Protein AF-A0A2X2TC17-F1 (afdb_monomer_lite)

Radius of gyration: 21.2 Å; chains: 1; bounding box: 58×33×55 Å

Secondary structure (DSSP, 8-state):
-TTHHHHHHHHHHHHHHTTT-TTS--HHHHHHHHHTT--S-TTS-SS--EEEEEEE-----GGGGGGTTSHHHHS-EEEEEEEEEE--SSTTS-GGGSS--EEEEEEEETTS-EEEEEEESSSS-S-SSHHHHHHHHHHTSPPTTT---S-TT-TT--

Sequence (158 aa):
MIVAIPLALCLLFAWAWGALTPGRLSPDKLVNALEKREESTPAIVAIMPKASAWWGILTPTAAAAPCQKQRCFCLAIRQLLGVWRLPAVTPTRPDGAVPVRSMALQFITRDGQEWRTGMNALPFFSVATPQGFYDQQMAGIPDPKTGKTRSGQNESVY

Organism: NCBI:txid158822

Foldseek 3Di:
DVVVVVVVVVVVVCVVCCVVPPVDDDPVLLLVLLCLLAPDDPPADSFFRAKDKDKDADDDDPVCVVVPVDVLRVFRFPMKMKMKTDRDSDNPDDPPPDPKIKMKIWTAGPVGDIDIDIGIPDPDDPDDDPVVVSVVSQQSRQDPVPRDRVCPPPPPPD

Structure (mmCIF, N/CA/C/O backbone):
data_AF-A0A2X2TC17-F1
#
_entry.id   AF-A0A2X2TC17-F1
#
loop_
_atom_site.group_PDB
_atom_site.id
_atom_site.type_symbol
_atom_site.label_atom_id
_atom_site.label_alt_id
_atom_site.label_comp_id
_atom_site.label_asym_id
_atom_site.label_entity_id
_atom_site.label_seq_id
_atom_site.pdbx_PDB_ins_code
_atom_site.Cartn_x
_atom_site.Cartn_y
_atom_site.Cartn_z
_atom_site.occupancy
_atom_site.B_iso_or_equiv
_atom_site.auth_seq_id
_atom_site.auth_comp_id
_atom_site.auth_asym_id
_atom_site.auth_atom_id
_atom_site.pdbx_PDB_model_num
ATOM 1 N N . MET A 1 1 ? -34.865 -7.280 -28.586 1.00 61.06 1 MET A N 1
ATOM 2 C CA . MET A 1 1 ? -33.452 -7.675 -28.359 1.00 61.06 1 MET A CA 1
ATOM 3 C C . MET A 1 1 ? -32.508 -6.482 -28.188 1.00 61.06 1 MET A C 1
ATOM 5 O O . MET A 1 1 ? -31.671 -6.530 -27.300 1.00 61.06 1 MET A O 1
ATOM 9 N N . ILE A 1 2 ? -32.670 -5.396 -28.958 1.00 76.50 2 ILE A N 1
ATOM 10 C CA . ILE A 1 2 ? -31.750 -4.236 -28.976 1.00 76.50 2 ILE A CA 1
ATOM 11 C C . ILE A 1 2 ? -31.608 -3.525 -27.612 1.00 76.50 2 ILE A C 1
ATOM 13 O O . ILE A 1 2 ? -30.523 -3.063 -27.292 1.00 76.50 2 ILE A O 1
ATOM 17 N N . VAL A 1 3 ? -32.653 -3.491 -26.774 1.00 87.75 3 VAL A N 1
ATOM 18 C CA . VAL A 1 3 ? -32.613 -2.832 -25.445 1.00 87.75 3 VAL A CA 1
ATOM 19 C C . VAL A 1 3 ? -32.062 -3.743 -24.336 1.00 87.75 3 VAL A C 1
ATOM 21 O O . VAL A 1 3 ? -31.551 -3.264 -23.329 1.00 87.75 3 VAL A O 1
ATOM 24 N N . ALA A 1 4 ? -32.107 -5.064 -24.517 1.00 90.38 4 ALA A N 1
ATOM 25 C CA . ALA A 1 4 ? -31.707 -6.007 -23.470 1.00 90.38 4 ALA A CA 1
ATOM 26 C C . ALA A 1 4 ? -30.194 -5.971 -23.199 1.00 90.38 4 ALA A C 1
ATOM 28 O O . ALA A 1 4 ? -29.767 -6.030 -22.051 1.00 90.38 4 ALA A O 1
ATOM 29 N N . ILE A 1 5 ? -29.391 -5.823 -24.255 1.00 92.81 5 ILE A N 1
ATOM 30 C CA . ILE A 1 5 ? -27.928 -5.749 -24.173 1.00 92.81 5 ILE A CA 1
ATOM 31 C C . ILE A 1 5 ? -27.454 -4.494 -23.416 1.00 92.81 5 ILE A C 1
ATOM 33 O O . ILE A 1 5 ? -26.708 -4.654 -22.450 1.00 92.81 5 ILE A O 1
ATOM 37 N N . PRO A 1 6 ? -27.873 -3.259 -23.771 1.00 94.19 6 PRO A N 1
ATOM 38 C CA . PRO A 1 6 ? -27.460 -2.072 -23.027 1.00 94.19 6 PRO A CA 1
ATOM 39 C C . PRO A 1 6 ? -27.951 -2.101 -21.578 1.00 94.19 6 PRO A C 1
ATOM 41 O O . PRO A 1 6 ? -27.199 -1.725 -20.687 1.00 94.19 6 PRO A O 1
ATOM 44 N N . LEU A 1 7 ? -29.153 -2.625 -21.310 1.00 95.38 7 LEU A N 1
ATOM 45 C CA . LEU A 1 7 ? -29.657 -2.744 -19.940 1.00 95.38 7 LEU A CA 1
ATOM 46 C C . LEU A 1 7 ? -28.833 -3.738 -19.103 1.00 95.38 7 LEU A C 1
ATOM 48 O O . LEU A 1 7 ? -28.486 -3.444 -17.960 1.00 95.38 7 LEU A O 1
ATOM 52 N N . ALA A 1 8 ? -28.461 -4.882 -19.683 1.00 95.06 8 ALA A N 1
ATOM 53 C CA . ALA A 1 8 ? -27.576 -5.850 -19.038 1.00 95.06 8 ALA A CA 1
ATOM 54 C C . ALA A 1 8 ? -26.181 -5.261 -18.771 1.00 95.06 8 ALA A C 1
ATOM 56 O O . ALA A 1 8 ? -25.637 -5.452 -17.684 1.00 95.06 8 ALA A O 1
ATOM 57 N N . LEU A 1 9 ? -25.622 -4.494 -19.713 1.00 96.12 9 LEU A N 1
ATOM 58 C CA . LEU A 1 9 ? -24.359 -3.780 -19.507 1.00 96.12 9 LEU A CA 1
ATOM 59 C C . LEU A 1 9 ? -24.474 -2.753 -18.377 1.00 96.12 9 LEU A C 1
ATOM 61 O O . LEU A 1 9 ? -23.618 -2.737 -17.498 1.00 96.12 9 LEU A O 1
ATOM 65 N N . CYS A 1 10 ? -25.539 -1.947 -18.340 1.00 95.56 10 CYS A N 1
ATOM 66 C CA . CYS A 1 10 ? -25.780 -1.001 -17.250 1.00 95.56 10 CYS A CA 1
ATOM 67 C C . CYS A 1 10 ? -25.857 -1.701 -15.887 1.00 95.56 10 CYS A C 1
ATOM 69 O O . CYS A 1 10 ? -25.266 -1.218 -14.924 1.00 95.56 10 CYS A O 1
ATOM 71 N N . LEU A 1 11 ? -26.528 -2.854 -15.805 1.00 94.75 11 LEU A N 1
ATOM 72 C CA . LEU A 1 11 ? -26.587 -3.655 -14.580 1.00 94.75 11 LEU A CA 1
ATOM 73 C C . LEU A 1 11 ? -25.212 -4.206 -14.182 1.00 94.75 11 LEU A C 1
ATOM 75 O O . LEU A 1 11 ? -24.853 -4.140 -13.009 1.00 94.75 11 LEU A O 1
ATOM 79 N N . LEU A 1 12 ? -24.419 -4.695 -15.140 1.00 94.19 12 LEU A N 1
ATOM 80 C CA . LEU A 1 12 ? -23.054 -5.163 -14.882 1.00 94.19 12 LEU A CA 1
ATOM 81 C C . LEU A 1 12 ? -22.140 -4.026 -14.419 1.00 94.19 12 LEU A C 1
ATOM 83 O O . LEU A 1 12 ? -21.374 -4.221 -13.480 1.00 94.19 12 LEU A O 1
ATOM 87 N N . PHE A 1 13 ? -22.247 -2.835 -15.012 1.00 93.38 13 PHE A N 1
ATOM 88 C CA . PHE A 1 13 ? -21.517 -1.654 -14.552 1.00 93.38 13 PHE A CA 1
ATOM 89 C C . PHE A 1 13 ? -21.964 -1.224 -13.153 1.00 93.38 13 PHE A C 1
ATOM 91 O O . PHE A 1 13 ? -21.112 -0.990 -12.302 1.00 93.38 13 PHE A O 1
ATOM 98 N N . ALA A 1 14 ? -23.270 -1.188 -12.873 1.00 89.94 14 ALA A N 1
ATOM 99 C CA . ALA A 1 14 ? -23.792 -0.870 -11.542 1.00 89.94 14 ALA A CA 1
ATOM 100 C C . ALA A 1 14 ? -23.343 -1.895 -10.483 1.00 89.94 14 ALA A C 1
ATOM 102 O O . ALA A 1 14 ? -23.017 -1.528 -9.352 1.00 89.94 14 ALA A O 1
ATOM 103 N N . TRP A 1 15 ? -23.272 -3.176 -10.850 1.00 88.25 15 TRP A N 1
ATOM 104 C CA . TRP A 1 15 ? -22.747 -4.238 -9.997 1.00 88.25 15 TRP A CA 1
ATOM 105 C C . TRP A 1 15 ? -21.229 -4.118 -9.784 1.00 88.25 15 TRP A C 1
ATOM 107 O O . TRP A 1 15 ? -20.769 -4.145 -8.644 1.00 88.25 15 TRP A O 1
ATOM 117 N N . ALA A 1 16 ? -20.450 -3.907 -10.850 1.00 86.50 16 ALA A N 1
ATOM 118 C CA . ALA A 1 16 ? -18.995 -3.751 -10.785 1.00 86.50 16 ALA A CA 1
ATOM 119 C C . ALA A 1 16 ? -18.578 -2.504 -9.986 1.00 86.50 16 ALA A C 1
ATOM 121 O O . ALA A 1 16 ? -17.639 -2.576 -9.186 1.00 86.50 16 ALA A O 1
ATOM 122 N N . TRP A 1 17 ? -19.324 -1.403 -10.145 1.00 84.06 17 TRP A N 1
ATOM 123 C CA . TRP A 1 17 ? -19.219 -0.174 -9.349 1.00 84.06 17 TRP A CA 1
ATOM 124 C C . TRP A 1 17 ? -19.592 -0.390 -7.876 1.00 84.06 17 TRP A C 1
ATOM 126 O O . TRP A 1 17 ? -19.172 0.357 -6.998 1.00 84.06 17 TRP A O 1
ATOM 136 N N . GLY A 1 18 ? -20.365 -1.436 -7.580 1.00 82.81 18 GLY A N 1
ATOM 137 C CA . GLY A 1 18 ? -20.816 -1.765 -6.233 1.00 82.81 18 GLY A CA 1
ATOM 138 C C . GLY A 1 18 ? -22.085 -1.033 -5.793 1.00 82.81 18 GLY A C 1
ATOM 139 O O . GLY A 1 18 ? -22.469 -1.167 -4.633 1.00 82.81 18 GLY A O 1
ATOM 140 N N . ALA A 1 19 ? -22.779 -0.328 -6.699 1.00 84.25 19 ALA A N 1
ATOM 141 C CA . ALA A 1 19 ? -24.063 0.325 -6.415 1.00 84.25 19 ALA A CA 1
ATOM 142 C C . ALA A 1 19 ? -25.135 -0.681 -5.959 1.00 84.25 19 ALA A C 1
ATOM 144 O O . ALA A 1 19 ? -25.983 -0.361 -5.131 1.00 84.25 19 ALA A O 1
ATOM 145 N N . LEU A 1 20 ? -25.058 -1.918 -6.462 1.00 86.44 20 LEU A N 1
ATOM 146 C CA . LEU A 1 20 ? -25.953 -3.020 -6.091 1.00 86.44 20 LEU A CA 1
ATOM 147 C C . LEU A 1 20 ? -25.440 -3.854 -4.900 1.00 86.44 20 LEU A C 1
ATOM 149 O O . LEU A 1 20 ? -26.111 -4.786 -4.469 1.00 86.44 20 LEU A O 1
ATOM 153 N N . THR A 1 21 ? -24.258 -3.544 -4.356 1.00 84.44 21 THR A N 1
ATOM 154 C CA . THR A 1 21 ? -23.638 -4.279 -3.240 1.00 84.44 21 THR A CA 1
ATOM 155 C C . THR A 1 21 ? -23.184 -3.312 -2.142 1.00 84.44 21 THR A C 1
ATOM 157 O O . THR A 1 21 ? -21.979 -3.142 -1.931 1.00 84.44 21 THR A O 1
ATOM 160 N N . PRO A 1 22 ? -24.112 -2.679 -1.401 1.00 78.25 22 PRO A N 1
ATOM 161 C CA . PRO A 1 22 ? -23.777 -1.652 -0.413 1.00 78.25 22 PRO A CA 1
ATOM 162 C C . PRO A 1 22 ? -22.901 -2.170 0.737 1.00 78.25 22 PRO A C 1
ATOM 164 O O . PRO A 1 22 ? -22.213 -1.380 1.375 1.00 78.25 22 PRO A O 1
ATOM 167 N N . GLY A 1 23 ? -22.871 -3.483 0.992 1.00 83.19 23 GLY A N 1
ATOM 168 C CA . GLY A 1 23 ? -21.973 -4.110 1.969 1.00 83.19 23 GLY A CA 1
ATOM 169 C C . GLY A 1 23 ? -20.519 -4.265 1.503 1.00 83.19 23 GLY A C 1
ATOM 170 O O . GLY A 1 23 ? -19.636 -4.431 2.337 1.00 83.19 23 GLY A O 1
ATOM 171 N N . ARG A 1 24 ? -20.235 -4.171 0.197 1.00 86.81 24 ARG A N 1
ATOM 172 C CA . ARG A 1 24 ? -18.880 -4.335 -0.350 1.00 86.81 24 ARG A CA 1
ATOM 173 C C . ARG A 1 24 ? -17.971 -3.196 0.121 1.00 86.81 24 ARG A C 1
ATOM 175 O O . ARG A 1 24 ? -18.399 -2.039 0.196 1.00 86.81 24 ARG A O 1
ATOM 182 N N . LEU A 1 25 ? -16.719 -3.516 0.437 1.00 90.25 25 LEU A N 1
ATOM 183 C CA . LEU A 1 25 ? -15.699 -2.506 0.700 1.00 90.25 25 LEU A CA 1
ATOM 184 C C . LEU A 1 25 ? -15.382 -1.756 -0.599 1.00 90.25 25 LEU A C 1
ATOM 186 O O . LEU A 1 25 ? -15.027 -2.373 -1.604 1.00 90.25 25 LEU A O 1
ATOM 190 N N . SER A 1 26 ? -15.520 -0.433 -0.566 1.00 89.06 26 SER A N 1
ATOM 191 C CA . SER A 1 26 ? -15.158 0.469 -1.660 1.00 89.06 26 SER A CA 1
ATOM 192 C C . SER A 1 26 ? -13.937 1.315 -1.274 1.00 89.06 26 SER A C 1
ATOM 194 O O . SER A 1 26 ? -13.675 1.480 -0.076 1.00 89.06 26 SER A O 1
ATOM 196 N N . PRO A 1 27 ? -13.203 1.876 -2.254 1.00 87.06 27 PRO A N 1
ATOM 197 C CA . PRO A 1 27 ? -12.105 2.805 -1.987 1.00 87.06 27 PRO A CA 1
ATOM 198 C C . PRO A 1 27 ? -12.522 3.956 -1.064 1.00 87.06 27 PRO A C 1
ATOM 200 O O . PRO A 1 27 ? -11.842 4.209 -0.075 1.00 87.06 27 PRO A O 1
ATOM 203 N N . ASP A 1 28 ? -13.691 4.557 -1.306 1.00 86.81 28 ASP A N 1
ATOM 204 C CA . ASP A 1 28 ? -14.199 5.675 -0.501 1.00 86.81 28 ASP A CA 1
ATOM 205 C C . ASP A 1 28 ? -14.397 5.291 0.967 1.00 86.81 28 ASP A C 1
ATOM 207 O O . ASP A 1 28 ? -14.048 6.049 1.865 1.00 86.81 28 ASP A O 1
ATOM 211 N N . LYS A 1 29 ? -14.918 4.087 1.251 1.00 88.62 29 LYS A N 1
ATOM 212 C CA . LYS A 1 29 ? -15.072 3.616 2.637 1.00 88.62 29 LYS A CA 1
ATOM 213 C C . LYS A 1 29 ? -13.728 3.496 3.342 1.00 88.62 29 LYS A C 1
ATOM 215 O O . LYS A 1 29 ? -13.638 3.853 4.515 1.00 88.62 29 LYS A O 1
ATOM 220 N N . LEU A 1 30 ? -12.713 2.984 2.646 1.00 88.75 30 LEU A N 1
ATOM 221 C CA . LEU A 1 30 ? -11.375 2.843 3.205 1.00 88.75 30 LEU A CA 1
ATOM 222 C C . LEU A 1 30 ? -10.734 4.210 3.456 1.00 88.75 30 LEU A C 1
ATOM 224 O O . LEU A 1 30 ? -10.263 4.446 4.562 1.00 88.75 30 LEU A O 1
ATOM 228 N N . VAL A 1 31 ? -10.770 5.116 2.476 1.00 86.00 31 VAL A N 1
ATOM 229 C CA . VAL A 1 31 ? -10.235 6.482 2.614 1.00 86.00 31 VAL A CA 1
ATOM 230 C C . VAL A 1 31 ? -10.924 7.220 3.760 1.00 86.00 31 VAL A C 1
ATOM 232 O O . VAL A 1 31 ? -10.248 7.696 4.666 1.00 86.00 31 VAL A O 1
ATOM 235 N N . ASN A 1 32 ? -12.257 7.185 3.818 1.00 86.56 32 ASN A N 1
ATOM 236 C CA . ASN A 1 32 ? -13.021 7.803 4.902 1.00 86.56 32 ASN A CA 1
ATOM 237 C C . ASN A 1 32 ? -12.666 7.232 6.287 1.00 86.56 32 ASN A C 1
ATOM 239 O O . ASN A 1 32 ? -12.755 7.938 7.289 1.00 86.56 32 ASN A O 1
ATOM 243 N N . ALA A 1 33 ? -12.317 5.944 6.389 1.00 85.50 33 ALA A N 1
ATOM 244 C CA . ALA A 1 33 ? -11.885 5.351 7.656 1.00 85.50 33 ALA A CA 1
ATOM 245 C C . ALA A 1 33 ? -10.492 5.840 8.083 1.00 85.50 33 ALA A C 1
ATOM 247 O O . ALA A 1 33 ? -10.252 6.016 9.275 1.00 85.50 33 ALA A O 1
ATOM 248 N N . LEU A 1 34 ? -9.598 6.078 7.121 1.00 81.81 34 LEU A N 1
ATOM 249 C CA . LEU A 1 34 ? -8.256 6.609 7.361 1.00 81.81 34 LEU A CA 1
ATOM 250 C C . LEU A 1 34 ? -8.306 8.074 7.793 1.00 81.81 34 LEU A C 1
ATOM 252 O O . LEU A 1 34 ? -7.746 8.423 8.829 1.00 81.81 34 LEU A O 1
ATOM 256 N N . GLU A 1 35 ? -9.071 8.892 7.073 1.00 80.69 35 GLU A N 1
ATOM 257 C CA . GLU A 1 35 ? -9.270 10.309 7.393 1.00 80.69 35 GLU A CA 1
ATOM 258 C C . GLU A 1 35 ? -9.879 10.509 8.785 1.00 80.69 35 GLU A C 1
ATOM 260 O O . GLU A 1 35 ? -9.486 11.415 9.509 1.00 80.69 35 GLU A O 1
ATOM 265 N N . LYS A 1 36 ? -10.797 9.630 9.211 1.00 79.44 36 LYS A N 1
ATOM 266 C CA . LYS A 1 36 ? -11.369 9.667 10.570 1.00 79.44 36 LYS A CA 1
ATOM 267 C C . LYS A 1 36 ? -10.358 9.387 11.677 1.00 79.44 36 LYS A C 1
ATOM 269 O O . LYS A 1 36 ? -10.632 9.709 12.832 1.00 79.44 36 LYS A O 1
ATOM 274 N N . ARG A 1 37 ? -9.254 8.709 11.361 1.00 72.06 37 ARG A N 1
ATOM 275 C CA . ARG A 1 37 ? -8.208 8.370 12.327 1.00 72.06 37 ARG A CA 1
ATOM 276 C C . ARG A 1 37 ? -7.178 9.488 12.444 1.00 72.06 37 ARG A C 1
ATOM 278 O O . ARG A 1 37 ? -6.580 9.608 13.507 1.00 72.06 37 ARG A O 1
ATOM 285 N N . GLU A 1 38 ? -6.945 10.246 11.373 1.00 66.81 38 GLU A N 1
ATOM 286 C CA . GLU A 1 38 ? -5.993 11.356 11.358 1.00 66.81 38 GLU A CA 1
ATOM 287 C C . GLU A 1 38 ? -6.526 12.581 12.104 1.00 66.81 38 GLU A C 1
ATOM 289 O O . GLU A 1 38 ? -7.678 12.981 11.965 1.00 66.81 38 GLU A O 1
ATOM 294 N N . GLU A 1 39 ? -5.660 13.190 12.916 1.00 58.59 39 GLU A N 1
ATOM 295 C CA . GLU A 1 39 ? -6.019 14.353 13.730 1.00 58.59 39 GLU A CA 1
ATOM 296 C C . GLU A 1 39 ? -5.966 15.686 12.953 1.00 58.59 39 GLU A C 1
ATOM 298 O O . GLU A 1 39 ? -6.362 16.700 13.526 1.00 58.59 39 GLU A O 1
ATOM 303 N N . SER A 1 40 ? -5.533 15.754 11.676 1.00 52.66 40 SER A N 1
ATOM 304 C CA . SER A 1 40 ? -5.583 17.034 10.934 1.00 52.66 40 SER A CA 1
ATOM 305 C C . SER A 1 40 ? -5.393 17.039 9.398 1.00 52.66 40 SER A C 1
ATOM 307 O O . SER A 1 40 ? -4.453 16.486 8.840 1.00 52.66 40 SER A O 1
ATOM 309 N N . THR A 1 41 ? -6.189 17.934 8.785 1.00 50.50 41 THR A N 1
ATOM 310 C CA . THR A 1 41 ? -6.045 18.727 7.531 1.00 50.50 41 THR A CA 1
ATOM 311 C C . THR A 1 41 ? -6.166 18.066 6.137 1.00 50.50 41 THR A C 1
ATOM 313 O O . THR A 1 41 ? -5.461 17.106 5.854 1.00 50.50 41 THR A O 1
ATOM 316 N N . PRO A 1 42 ? -6.929 18.665 5.181 1.00 52.84 42 PRO A N 1
ATOM 317 C CA . PRO A 1 42 ? -7.253 18.081 3.859 1.00 52.84 42 PRO A CA 1
ATOM 318 C C . PRO A 1 42 ? -6.086 17.861 2.875 1.00 52.84 42 PRO A C 1
ATOM 320 O O . PRO A 1 42 ? -6.318 17.482 1.731 1.00 52.84 42 PRO A O 1
ATOM 323 N N . ALA A 1 43 ? -4.848 18.174 3.260 1.00 51.84 43 ALA A N 1
ATOM 324 C CA . ALA A 1 43 ? -3.702 18.271 2.350 1.00 51.84 43 ALA A CA 1
ATOM 325 C C . ALA A 1 43 ? -2.590 17.245 2.635 1.00 51.84 43 ALA A C 1
ATOM 327 O O . ALA A 1 43 ? -1.538 17.292 1.997 1.00 51.84 43 ALA A O 1
ATOM 328 N N . ILE A 1 44 ? -2.790 16.345 3.600 1.00 54.28 44 ILE A N 1
ATOM 329 C CA . ILE A 1 44 ? -1.789 15.364 4.025 1.00 54.28 44 ILE A CA 1
ATOM 330 C C . ILE A 1 44 ? -2.181 13.967 3.520 1.00 54.28 44 ILE A C 1
ATOM 332 O O . ILE A 1 44 ? -3.347 13.665 3.282 1.00 54.28 44 ILE A O 1
ATOM 336 N N . VAL A 1 45 ? -1.175 13.125 3.269 1.00 60.56 45 VAL A N 1
ATOM 337 C CA . VAL A 1 45 ? -1.368 11.725 2.879 1.00 60.56 45 VAL A CA 1
ATOM 338 C C . VAL A 1 45 ? -2.091 11.000 4.014 1.00 60.56 45 VAL A C 1
ATOM 340 O O . VAL A 1 45 ? -1.509 10.893 5.084 1.00 60.56 45 VAL A O 1
ATOM 343 N N . ALA A 1 46 ? -3.273 10.434 3.739 1.00 62.12 46 ALA A N 1
ATOM 344 C CA . ALA A 1 46 ? -4.158 9.765 4.711 1.00 62.12 46 ALA A CA 1
ATOM 345 C C . ALA A 1 46 ? -3.510 8.643 5.557 1.00 62.12 46 ALA A C 1
ATOM 347 O O . ALA A 1 46 ? -4.117 8.118 6.490 1.00 62.12 46 ALA A O 1
ATOM 348 N N . ILE A 1 47 ? -2.308 8.196 5.173 1.00 68.62 47 ILE A N 1
ATOM 349 C CA . ILE A 1 47 ? -1.464 7.270 5.923 1.00 68.62 47 ILE A CA 1
ATOM 350 C C . ILE A 1 47 ? -0.004 7.696 5.751 1.00 68.62 47 ILE A C 1
ATOM 352 O O . ILE A 1 47 ? 0.454 7.988 4.646 1.00 68.62 47 ILE A O 1
ATOM 356 N N . MET A 1 48 ? 0.762 7.606 6.837 1.00 77.94 48 MET A N 1
ATOM 357 C CA . MET A 1 48 ? 2.198 7.894 6.889 1.00 77.94 48 MET A CA 1
ATOM 358 C C . MET A 1 48 ? 2.583 9.335 6.537 1.00 77.94 48 MET A C 1
ATOM 360 O O . MET A 1 48 ? 3.388 9.573 5.627 1.00 77.94 48 MET A O 1
ATOM 364 N N . PRO A 1 49 ? 2.065 10.306 7.296 1.00 76.44 49 PRO A N 1
ATOM 365 C CA . PRO A 1 49 ? 2.274 11.717 7.023 1.00 76.44 49 PRO A CA 1
ATOM 366 C C . PRO A 1 49 ? 3.706 12.182 7.337 1.00 76.44 49 PRO A C 1
ATOM 368 O O . PRO A 1 49 ? 4.157 13.206 6.828 1.00 76.44 49 PRO A O 1
ATOM 371 N N . LYS A 1 50 ? 4.453 11.431 8.159 1.00 84.75 50 LYS A N 1
ATOM 372 C CA . LYS A 1 50 ? 5.859 11.707 8.477 1.00 84.75 50 LYS A CA 1
ATOM 373 C C . LYS A 1 50 ? 6.777 10.949 7.522 1.00 84.75 50 LYS A C 1
ATOM 375 O O . LYS A 1 50 ? 6.772 9.713 7.500 1.00 84.75 50 LYS A O 1
ATOM 380 N N . ALA A 1 51 ? 7.572 11.694 6.758 1.00 86.62 51 ALA A N 1
ATOM 381 C CA . ALA A 1 51 ? 8.395 11.138 5.696 1.00 86.62 51 ALA A CA 1
ATOM 382 C C . ALA A 1 51 ? 9.736 11.864 5.514 1.00 86.62 51 ALA A C 1
ATOM 384 O O . ALA A 1 51 ? 9.891 13.028 5.882 1.00 86.62 51 ALA A O 1
ATOM 385 N N . SER A 1 52 ? 10.700 11.181 4.899 1.00 90.12 52 SER A N 1
ATOM 386 C CA . SER A 1 52 ? 11.978 11.762 4.474 1.00 90.12 52 SER A CA 1
ATOM 387 C C . SER A 1 52 ? 12.354 11.223 3.101 1.00 90.12 52 SER A C 1
ATOM 389 O O . SER A 1 52 ? 12.388 10.009 2.898 1.00 90.12 52 SER A O 1
ATOM 391 N N . ALA A 1 53 ? 12.600 12.127 2.155 1.00 93.00 53 ALA A N 1
ATOM 392 C CA . ALA A 1 53 ? 12.921 11.784 0.777 1.00 93.00 53 ALA A CA 1
ATOM 393 C C . ALA A 1 53 ? 14.435 11.741 0.544 1.00 93.00 53 ALA A C 1
ATOM 395 O O . ALA A 1 53 ? 15.197 12.488 1.154 1.00 93.00 53 ALA A O 1
ATOM 396 N N . TRP A 1 54 ? 14.853 10.886 -0.378 1.00 93.75 54 TRP A N 1
ATOM 397 C CA . TRP A 1 54 ? 16.224 10.753 -0.846 1.00 93.75 54 TRP A CA 1
ATOM 398 C C . TRP A 1 54 ? 16.224 10.402 -2.333 1.00 93.75 54 TRP A C 1
ATOM 400 O O . TRP A 1 54 ? 15.235 9.903 -2.867 1.00 93.75 54 TRP A O 1
ATOM 410 N N . TRP A 1 55 ? 17.333 10.660 -3.016 1.00 93.94 55 TRP A N 1
ATOM 411 C CA . TRP A 1 55 ? 17.499 10.340 -4.430 1.00 93.94 55 TRP A CA 1
ATOM 412 C C . TRP A 1 55 ? 18.825 9.617 -4.656 1.00 93.94 55 TRP A C 1
ATOM 414 O O . TRP A 1 55 ? 19.757 9.743 -3.863 1.00 93.94 55 TRP A O 1
ATOM 424 N N . GLY A 1 56 ? 18.907 8.846 -5.733 1.00 89.81 56 GLY A N 1
ATOM 425 C CA . GLY A 1 56 ? 20.110 8.111 -6.086 1.00 89.81 56 GLY A CA 1
ATOM 426 C C . GLY A 1 56 ? 20.028 7.454 -7.457 1.00 89.81 56 GLY A C 1
ATOM 427 O O . GLY A 1 56 ? 19.139 7.733 -8.265 1.00 89.81 56 GLY A O 1
ATOM 428 N N . ILE A 1 57 ? 20.982 6.565 -7.712 1.00 85.56 57 ILE A N 1
ATOM 429 C CA . ILE A 1 57 ? 21.088 5.783 -8.945 1.00 85.56 57 ILE A CA 1
ATOM 430 C C . ILE A 1 57 ? 21.133 4.307 -8.550 1.00 85.56 57 ILE A C 1
ATOM 432 O O . ILE A 1 57 ? 21.859 3.937 -7.628 1.00 85.56 57 ILE A O 1
ATOM 436 N N . LEU A 1 58 ? 20.364 3.466 -9.246 1.00 82.75 58 LEU A N 1
ATOM 437 C CA . LEU A 1 58 ? 20.432 2.016 -9.081 1.00 82.75 58 LEU A CA 1
ATOM 438 C C . LEU A 1 58 ? 21.297 1.415 -10.190 1.00 82.75 58 LEU A C 1
ATOM 440 O O . LEU A 1 58 ? 20.928 1.477 -11.363 1.00 82.75 58 LEU A O 1
ATOM 444 N N . THR A 1 59 ? 22.409 0.790 -9.812 1.00 79.75 59 THR A N 1
ATOM 445 C CA . THR A 1 59 ? 23.264 0.046 -10.743 1.00 79.75 59 THR A CA 1
ATOM 446 C C . THR A 1 59 ? 22.936 -1.447 -10.643 1.00 79.75 59 THR A C 1
ATOM 448 O O . THR A 1 59 ? 23.214 -2.050 -9.605 1.00 79.75 59 THR A O 1
ATOM 451 N N . PRO A 1 60 ? 22.329 -2.064 -11.674 1.00 73.19 60 PRO A N 1
ATOM 452 C CA . PRO A 1 60 ? 22.024 -3.491 -11.649 1.00 73.19 60 PRO A CA 1
ATOM 453 C C . PRO A 1 60 ? 23.310 -4.328 -11.707 1.00 73.19 60 PRO A C 1
ATOM 455 O O . PRO A 1 60 ? 24.281 -3.953 -12.364 1.00 73.19 60 PRO A O 1
ATOM 458 N N . THR A 1 61 ? 23.307 -5.486 -11.046 1.00 74.75 61 THR A N 1
ATOM 459 C CA . THR A 1 61 ? 24.407 -6.462 -11.097 1.00 74.75 61 THR A CA 1
ATOM 460 C C . THR A 1 61 ? 24.053 -7.636 -12.013 1.00 74.75 61 THR A C 1
ATOM 462 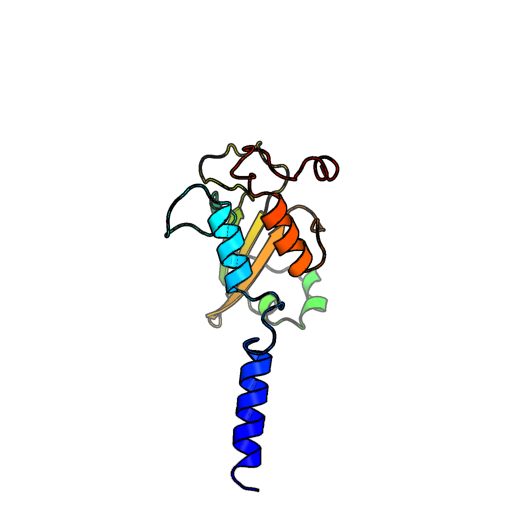O O . THR A 1 61 ? 22.879 -7.916 -12.263 1.00 74.75 61 THR A O 1
ATOM 465 N N . ALA A 1 62 ? 25.064 -8.364 -12.502 1.00 72.06 62 ALA A N 1
ATOM 466 C CA . ALA A 1 62 ? 24.875 -9.505 -13.407 1.00 72.06 62 ALA A CA 1
ATOM 467 C C . ALA A 1 62 ? 23.981 -10.623 -12.822 1.00 72.06 62 ALA A C 1
ATOM 469 O O . ALA A 1 62 ? 23.325 -11.345 -13.569 1.00 72.06 62 ALA A O 1
ATOM 470 N N . ALA A 1 63 ? 23.884 -10.723 -11.491 1.00 71.69 63 ALA A N 1
ATOM 471 C CA . ALA A 1 63 ? 23.016 -11.676 -10.797 1.00 71.69 63 ALA A CA 1
ATOM 472 C C . ALA A 1 63 ? 21.509 -11.410 -10.997 1.00 71.69 63 ALA A C 1
ATOM 474 O O . ALA A 1 63 ? 20.698 -12.300 -10.758 1.00 71.69 63 ALA A O 1
ATOM 475 N N . ALA A 1 64 ? 21.117 -10.221 -11.470 1.00 64.94 64 ALA A N 1
ATOM 476 C CA . ALA A 1 64 ? 19.723 -9.893 -11.779 1.00 64.94 64 ALA A CA 1
ATOM 477 C C . ALA A 1 64 ? 19.251 -10.432 -13.149 1.00 64.94 64 ALA A C 1
ATOM 479 O O . ALA A 1 64 ? 18.075 -10.295 -13.491 1.00 64.94 64 ALA A O 1
ATOM 480 N N . ALA A 1 65 ? 20.138 -11.060 -13.934 1.00 61.78 65 ALA A N 1
ATOM 481 C CA . ALA A 1 65 ? 19.839 -11.574 -15.273 1.00 61.78 65 ALA A CA 1
ATOM 482 C C . ALA A 1 65 ? 18.681 -12.605 -15.348 1.00 61.78 65 ALA A C 1
ATOM 484 O O . ALA A 1 65 ? 17.908 -12.555 -16.300 1.00 61.78 65 ALA A O 1
ATOM 485 N N . PRO A 1 66 ? 18.450 -13.496 -14.365 1.00 60.94 66 PRO A N 1
ATOM 486 C CA . PRO A 1 66 ? 17.298 -14.405 -14.410 1.00 60.94 66 PRO A CA 1
ATOM 487 C C . PRO A 1 66 ? 15.942 -13.702 -14.196 1.00 60.94 66 PRO A C 1
ATOM 489 O O . PRO A 1 66 ? 14.906 -14.212 -14.621 1.00 60.94 66 PRO A O 1
ATOM 492 N N . CYS A 1 67 ? 15.930 -12.514 -13.576 1.00 55.75 67 CYS A N 1
ATOM 493 C CA . CYS A 1 67 ? 14.719 -11.731 -13.282 1.00 55.75 67 CYS A CA 1
ATOM 494 C C . CYS A 1 67 ? 14.280 -10.820 -14.451 1.00 55.75 67 CYS A C 1
ATOM 496 O O . CYS A 1 67 ? 13.318 -10.060 -14.328 1.00 55.75 67 CYS A O 1
ATOM 498 N N . GLN A 1 68 ? 14.947 -10.921 -15.608 1.00 55.19 68 GLN A N 1
ATOM 499 C CA . GLN A 1 68 ? 14.805 -10.061 -16.795 1.00 55.19 68 GLN A CA 1
ATOM 500 C C . GLN A 1 68 ? 13.421 -10.047 -17.467 1.00 55.19 68 GLN A C 1
ATOM 502 O O . GLN A 1 68 ? 13.202 -9.270 -18.397 1.00 55.19 68 GLN A O 1
ATOM 507 N N . LYS A 1 69 ? 12.450 -10.854 -17.012 1.00 59.25 69 LYS A N 1
ATOM 508 C CA . LYS A 1 69 ? 11.070 -10.776 -17.529 1.00 59.25 69 LYS A CA 1
ATOM 509 C C . LYS A 1 69 ? 10.429 -9.408 -17.262 1.00 59.25 69 LYS A C 1
ATOM 511 O O . LYS A 1 69 ? 9.560 -8.986 -18.019 1.00 59.25 69 LYS A O 1
ATOM 516 N N . GLN A 1 70 ? 10.869 -8.698 -16.223 1.00 58.69 70 GLN A N 1
ATOM 517 C CA . GLN A 1 70 ? 10.434 -7.334 -15.935 1.00 58.69 70 GLN A CA 1
ATOM 518 C C . GLN A 1 70 ? 11.426 -6.333 -16.542 1.00 58.69 70 GLN A C 1
ATOM 520 O O . GLN A 1 70 ? 12.529 -6.136 -16.029 1.00 58.69 70 GLN A O 1
ATOM 525 N N . ARG A 1 71 ? 11.015 -5.676 -17.639 1.00 58.84 71 ARG A N 1
ATOM 526 C CA . ARG A 1 71 ? 11.812 -4.669 -18.373 1.00 58.84 71 ARG A CA 1
ATOM 527 C C . ARG A 1 71 ? 12.422 -3.593 -17.467 1.00 58.84 71 ARG A C 1
ATOM 529 O O . ARG A 1 71 ? 13.477 -3.074 -17.801 1.00 58.84 71 ARG A O 1
ATOM 536 N N . CYS A 1 72 ? 11.810 -3.297 -16.323 1.00 58.06 72 CYS A N 1
ATOM 537 C CA . CYS A 1 72 ? 12.264 -2.318 -15.331 1.00 58.06 72 CYS A CA 1
ATOM 538 C C . CYS A 1 72 ? 13.701 -2.556 -14.829 1.00 58.06 72 CYS A C 1
ATOM 540 O O . CYS A 1 72 ? 14.376 -1.588 -14.499 1.00 58.06 72 CYS A O 1
ATOM 542 N N . PHE A 1 73 ? 14.178 -3.808 -14.796 1.00 59.25 73 PHE A N 1
ATOM 543 C CA . PHE A 1 73 ? 15.556 -4.138 -14.395 1.00 59.25 73 PHE A CA 1
ATOM 544 C C . PHE A 1 73 ? 16.529 -4.247 -15.582 1.00 59.25 73 PHE A C 1
ATOM 546 O O . PHE A 1 73 ? 17.738 -4.131 -15.395 1.00 59.25 73 PHE A O 1
ATOM 553 N N . CYS A 1 74 ? 16.014 -4.448 -16.801 1.00 56.00 74 CYS A N 1
ATOM 554 C CA . CYS A 1 74 ? 16.794 -4.419 -18.047 1.00 56.00 74 CYS A CA 1
ATOM 555 C C . CYS A 1 74 ? 17.038 -2.990 -18.542 1.00 56.00 74 CYS A C 1
ATOM 557 O O . CYS A 1 74 ? 18.065 -2.697 -19.152 1.00 56.00 74 CYS A O 1
ATOM 559 N N . LEU A 1 75 ? 16.073 -2.101 -18.304 1.00 59.09 75 LEU A N 1
ATOM 560 C CA . LEU A 1 75 ? 16.178 -0.685 -18.593 1.00 59.09 75 LEU A CA 1
ATOM 561 C C . LEU A 1 75 ? 17.109 -0.078 -17.549 1.00 59.09 75 LEU A C 1
ATOM 563 O O . LEU A 1 75 ? 16.802 -0.086 -16.362 1.00 59.09 75 LEU A O 1
ATOM 567 N N . ALA A 1 76 ? 18.255 0.439 -17.989 1.00 68.44 76 ALA A N 1
ATOM 568 C CA . ALA A 1 76 ? 19.177 1.143 -17.110 1.00 68.44 76 ALA A CA 1
ATOM 569 C C . ALA A 1 76 ? 18.421 2.277 -16.399 1.00 68.44 76 ALA A C 1
ATOM 571 O O . ALA A 1 76 ? 18.059 3.276 -17.024 1.00 68.44 76 ALA A O 1
ATOM 572 N N . ILE A 1 77 ? 18.130 2.087 -15.112 1.00 74.19 77 ILE A N 1
ATOM 573 C CA . ILE A 1 77 ? 17.442 3.069 -14.279 1.00 74.19 77 ILE A CA 1
ATOM 574 C C . ILE A 1 77 ? 18.258 4.357 -14.319 1.00 74.19 77 ILE A C 1
ATOM 576 O O . ILE A 1 77 ? 19.466 4.357 -14.083 1.00 74.19 77 ILE A O 1
ATOM 580 N N . ARG A 1 78 ? 17.600 5.457 -14.680 1.00 77.81 78 ARG A N 1
ATOM 581 C CA . ARG A 1 78 ? 18.233 6.772 -14.782 1.00 77.81 78 ARG A CA 1
ATOM 582 C C . ARG A 1 78 ? 18.235 7.470 -13.432 1.00 77.81 78 ARG A C 1
ATOM 584 O O . ARG A 1 78 ? 19.212 8.124 -13.086 1.00 77.81 78 ARG A O 1
ATOM 591 N N . GLN A 1 79 ? 17.129 7.354 -12.704 1.00 83.06 79 GLN A N 1
ATOM 592 C CA . GLN A 1 79 ? 16.924 7.998 -11.413 1.00 83.06 79 GLN A CA 1
ATOM 593 C C . GLN A 1 79 ? 16.121 7.078 -10.499 1.00 83.06 79 GLN A C 1
ATOM 595 O O . GLN A 1 79 ? 15.167 6.426 -10.931 1.00 83.06 79 GLN A O 1
ATOM 600 N N . LEU A 1 80 ? 16.521 7.057 -9.234 1.00 89.19 80 LEU A N 1
ATOM 601 C CA . LEU A 1 80 ? 15.806 6.430 -8.139 1.00 89.19 80 LEU A CA 1
ATOM 602 C C . LEU A 1 80 ? 15.428 7.522 -7.143 1.00 89.19 80 LEU A C 1
ATOM 604 O O . LEU A 1 80 ? 16.307 8.196 -6.611 1.00 89.19 80 LEU A O 1
ATOM 608 N N . LEU A 1 81 ? 14.136 7.685 -6.884 1.00 93.50 81 LEU A N 1
ATOM 609 C CA . LEU A 1 81 ? 13.641 8.484 -5.769 1.00 93.50 81 LEU A CA 1
ATOM 610 C C . LEU A 1 81 ? 13.121 7.528 -4.701 1.00 93.50 81 LEU A C 1
ATOM 612 O O . LEU A 1 81 ? 12.369 6.602 -5.004 1.00 93.50 81 LEU A O 1
ATOM 616 N N . GLY A 1 82 ? 13.515 7.749 -3.456 1.00 93.31 82 GLY A N 1
ATOM 617 C CA . GLY A 1 82 ? 13.038 6.985 -2.321 1.00 93.31 82 GLY A CA 1
ATOM 618 C C . GLY A 1 82 ? 12.448 7.882 -1.249 1.00 93.31 82 GLY A C 1
ATOM 619 O O . GLY A 1 82 ? 12.851 9.028 -1.072 1.00 93.31 82 GLY A O 1
ATOM 620 N N . VAL A 1 83 ? 11.460 7.358 -0.534 1.00 93.38 83 VAL A N 1
ATOM 621 C CA . VAL A 1 83 ? 10.844 8.040 0.603 1.00 93.38 83 VAL A CA 1
ATOM 622 C C . VAL A 1 83 ? 10.707 7.048 1.743 1.00 93.38 83 VAL A C 1
ATOM 624 O O . VAL A 1 83 ? 9.992 6.050 1.618 1.00 93.38 83 VAL A O 1
ATOM 627 N N . TRP A 1 84 ? 11.371 7.329 2.861 1.00 91.44 84 TRP A N 1
ATOM 628 C CA . TRP A 1 84 ? 11.104 6.645 4.119 1.00 91.44 84 TRP A CA 1
ATOM 629 C C . TRP A 1 84 ? 9.879 7.238 4.784 1.00 91.44 84 TRP A C 1
ATOM 631 O O . TRP A 1 84 ? 9.658 8.447 4.731 1.00 91.44 84 TRP A O 1
ATOM 641 N N . ARG A 1 85 ? 9.079 6.374 5.397 1.00 87.69 85 ARG A N 1
ATOM 642 C CA . ARG A 1 85 ? 7.783 6.710 5.972 1.00 87.69 85 ARG A CA 1
ATOM 643 C C . ARG A 1 85 ? 7.573 6.007 7.301 1.00 87.69 85 ARG A C 1
ATOM 645 O O . ARG A 1 85 ? 8.000 4.866 7.490 1.00 87.69 85 ARG A O 1
ATOM 652 N N . LEU A 1 86 ? 6.869 6.688 8.196 1.00 84.62 86 LEU A N 1
ATOM 653 C CA . LEU A 1 86 ? 6.426 6.150 9.477 1.00 84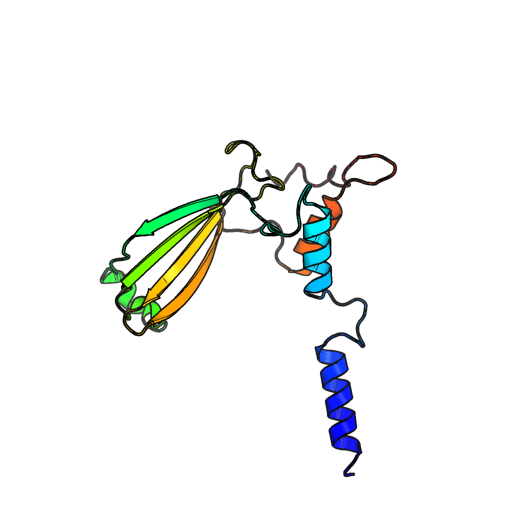.62 86 LEU A CA 1
ATOM 654 C C . LEU A 1 86 ? 4.911 5.962 9.447 1.00 84.62 86 LEU A C 1
ATOM 656 O O . LEU A 1 86 ? 4.225 6.927 9.121 1.00 84.62 86 LEU A O 1
ATOM 660 N N . PRO A 1 87 ? 4.366 4.785 9.814 1.00 77.31 87 PRO A N 1
ATOM 661 C CA . PRO A 1 87 ? 2.926 4.562 9.946 1.00 77.31 87 PRO A CA 1
ATOM 662 C C . PRO A 1 87 ? 2.398 5.222 11.228 1.00 77.31 87 PRO A C 1
ATOM 664 O O . PRO A 1 87 ? 1.916 4.576 12.155 1.00 77.31 87 PRO A O 1
ATOM 667 N N . ALA A 1 88 ? 2.570 6.537 11.297 1.00 72.06 88 ALA A N 1
ATOM 668 C CA . ALA A 1 88 ? 2.031 7.406 12.319 1.00 72.06 88 ALA A CA 1
ATOM 669 C C . ALA A 1 88 ? 0.726 8.034 11.821 1.00 72.06 88 ALA A C 1
ATOM 671 O O . ALA A 1 88 ? 0.456 8.077 10.626 1.00 72.06 88 ALA A O 1
ATOM 672 N N . VAL A 1 89 ? -0.056 8.536 12.768 1.00 70.25 89 VAL A N 1
ATOM 673 C CA . VAL A 1 89 ? -1.305 9.270 12.522 1.00 70.25 89 VAL A CA 1
ATOM 674 C C . VAL A 1 89 ? -1.039 10.773 12.365 1.00 70.25 89 VAL A C 1
ATOM 676 O O . VAL A 1 89 ? -1.867 11.510 11.851 1.00 70.25 89 VAL A O 1
ATOM 679 N N . THR A 1 90 ? 0.126 11.242 12.827 1.00 74.06 90 THR A N 1
ATOM 680 C CA . THR A 1 90 ? 0.495 12.659 12.841 1.00 74.06 90 THR A CA 1
ATOM 681 C C . THR A 1 90 ? 1.949 12.861 12.391 1.00 74.06 90 THR A C 1
ATOM 683 O O . THR A 1 90 ? 2.812 12.025 12.695 1.00 74.06 90 THR A O 1
ATOM 686 N N . PRO A 1 91 ? 2.270 13.973 11.695 1.00 77.38 91 PRO A N 1
ATOM 687 C CA . PRO A 1 91 ? 3.632 14.259 11.221 1.00 77.38 91 PRO A CA 1
ATOM 688 C C . PRO A 1 91 ? 4.654 14.500 12.344 1.00 77.38 91 PRO A C 1
ATOM 690 O O . PRO A 1 91 ? 5.863 14.356 12.149 1.00 77.38 91 PRO A O 1
ATOM 693 N N . THR A 1 92 ? 4.181 14.904 13.523 1.00 82.12 92 THR A N 1
ATOM 694 C CA . THR A 1 92 ? 5.010 15.312 14.667 1.00 82.12 92 THR A CA 1
ATOM 695 C C . THR A 1 92 ? 5.410 14.148 15.568 1.00 82.12 92 THR A C 1
ATOM 697 O O . THR A 1 92 ? 6.230 14.333 16.467 1.00 82.12 92 THR A O 1
ATOM 700 N N . ARG A 1 93 ? 4.881 12.940 15.329 1.00 80.19 93 ARG A N 1
ATOM 701 C CA . ARG A 1 93 ? 5.181 11.765 16.151 1.00 80.19 93 ARG A CA 1
ATOM 702 C C . ARG A 1 93 ? 6.698 11.469 16.153 1.00 80.19 93 ARG A C 1
ATOM 704 O O . ARG A 1 93 ? 7.307 11.510 15.080 1.00 80.19 93 ARG A O 1
ATOM 711 N N . PRO A 1 94 ? 7.319 11.176 17.316 1.00 85.44 94 PRO A N 1
ATOM 712 C CA . PRO A 1 94 ? 8.743 10.847 17.385 1.00 85.44 94 PRO A CA 1
ATOM 713 C C . PRO A 1 94 ? 9.083 9.597 16.574 1.00 85.44 94 PRO A C 1
ATOM 715 O O . PRO A 1 94 ? 8.286 8.658 16.519 1.00 85.44 94 PRO A O 1
ATOM 718 N N . ASP A 1 95 ? 10.291 9.545 16.012 1.00 83.25 95 ASP A N 1
ATOM 719 C CA . ASP A 1 95 ? 10.690 8.449 15.123 1.00 83.25 95 ASP A CA 1
ATOM 720 C C . ASP A 1 95 ? 10.627 7.085 15.824 1.00 83.25 95 ASP A C 1
ATOM 722 O O . ASP A 1 95 ? 10.146 6.116 15.246 1.00 83.25 95 ASP A O 1
ATOM 726 N N . GLY A 1 96 ? 11.020 7.002 17.098 1.00 82.56 96 GLY A N 1
ATOM 727 C CA . GLY A 1 96 ? 10.992 5.763 17.889 1.00 82.56 96 GLY A CA 1
ATOM 728 C C . GLY A 1 96 ? 9.604 5.290 18.348 1.00 82.56 96 GLY A C 1
ATOM 729 O O . GLY A 1 96 ? 9.505 4.231 18.952 1.00 82.56 96 GLY A O 1
ATOM 730 N N . ALA A 1 97 ? 8.529 6.041 18.088 1.00 79.75 97 ALA A N 1
ATOM 731 C CA . ALA A 1 97 ? 7.222 5.803 18.714 1.00 79.75 97 ALA A CA 1
ATOM 732 C C . ALA A 1 97 ? 6.330 4.764 18.007 1.00 79.75 97 ALA A C 1
ATOM 734 O O . ALA A 1 97 ? 5.197 4.534 18.440 1.00 79.75 97 ALA A O 1
ATOM 735 N N . VAL A 1 98 ? 6.789 4.195 16.891 1.00 76.75 98 VAL A N 1
ATOM 736 C CA . VAL A 1 98 ? 6.155 3.066 16.195 1.00 76.75 98 VAL A CA 1
ATOM 737 C C . VAL A 1 98 ? 7.241 2.062 15.800 1.00 76.75 98 VAL A C 1
ATOM 739 O O . VAL A 1 98 ? 8.343 2.493 15.466 1.00 76.75 98 VAL A O 1
ATOM 742 N N . PRO A 1 99 ? 6.985 0.746 15.819 1.00 76.56 99 PRO A N 1
ATOM 743 C CA . PRO A 1 99 ? 8.012 -0.261 15.527 1.00 76.56 99 PRO A CA 1
ATOM 744 C C . PRO A 1 99 ? 8.249 -0.465 14.022 1.00 76.56 99 PRO A C 1
ATOM 746 O O . PRO A 1 99 ? 9.333 -0.860 13.604 1.00 76.56 99 PRO A O 1
ATOM 749 N N . VAL A 1 100 ? 7.255 -0.163 13.182 1.00 85.00 100 VAL A N 1
ATOM 750 C CA . VAL A 1 100 ? 7.337 -0.387 11.733 1.00 85.00 100 VAL A CA 1
ATOM 751 C C . VAL A 1 100 ? 7.946 0.821 11.020 1.00 85.00 100 VAL A C 1
ATOM 753 O O . VAL A 1 100 ? 7.665 1.979 11.341 1.00 85.00 100 VAL A O 1
ATOM 756 N N . ARG A 1 101 ? 8.787 0.544 10.023 1.00 88.62 101 ARG A N 1
ATOM 757 C CA . ARG A 1 101 ? 9.319 1.516 9.062 1.00 88.62 101 ARG A CA 1
ATOM 758 C C . ARG A 1 101 ? 8.920 1.102 7.667 1.00 88.62 101 ARG A C 1
ATOM 760 O O . ARG A 1 101 ? 8.826 -0.093 7.387 1.00 88.62 101 ARG A O 1
ATOM 767 N N . SER A 1 102 ? 8.761 2.078 6.792 1.00 90.06 102 SER A N 1
ATOM 768 C CA . SER A 1 102 ? 8.372 1.813 5.418 1.00 90.06 102 SER A CA 1
ATOM 769 C C . SER A 1 102 ? 9.203 2.617 4.448 1.00 90.06 102 SER A C 1
ATOM 771 O O . SER A 1 102 ? 9.730 3.679 4.775 1.00 90.06 102 SER A O 1
ATOM 773 N N . MET A 1 103 ? 9.309 2.096 3.238 1.00 92.38 103 MET A N 1
ATOM 774 C CA . MET A 1 103 ? 10.052 2.686 2.146 1.00 92.38 103 MET A CA 1
ATOM 775 C C . MET A 1 103 ? 9.203 2.601 0.889 1.00 92.38 103 MET A C 1
ATOM 777 O O . MET A 1 103 ? 8.670 1.547 0.556 1.00 92.38 103 MET A O 1
ATOM 781 N N . ALA A 1 104 ? 9.081 3.711 0.178 1.00 92.56 104 ALA A N 1
ATOM 782 C CA . ALA A 1 104 ? 8.572 3.710 -1.180 1.00 92.56 104 ALA A CA 1
ATOM 783 C C . ALA A 1 104 ? 9.696 4.096 -2.130 1.00 92.56 104 ALA A C 1
ATOM 785 O O . ALA A 1 104 ? 10.487 4.977 -1.803 1.00 92.56 104 ALA A O 1
ATOM 786 N N . LEU A 1 105 ? 9.749 3.444 -3.284 1.00 92.19 105 LEU A N 1
ATOM 787 C CA . LEU A 1 105 ? 10.718 3.723 -4.333 1.00 92.19 105 LEU A CA 1
ATOM 788 C C . LEU A 1 105 ? 9.983 4.039 -5.630 1.00 92.19 105 LEU A C 1
ATOM 790 O O . LEU A 1 105 ? 8.983 3.399 -5.960 1.00 92.19 105 LEU A O 1
ATOM 794 N N . GLN A 1 106 ? 10.519 5.001 -6.364 1.00 92.25 106 GLN A N 1
ATOM 795 C CA . GLN A 1 106 ? 10.127 5.363 -7.713 1.00 92.25 106 GLN A CA 1
ATOM 796 C C . GLN A 1 106 ? 11.355 5.205 -8.610 1.00 92.25 106 GLN A C 1
ATOM 798 O O . GLN A 1 106 ? 12.384 5.849 -8.399 1.00 92.25 106 GLN A O 1
ATOM 803 N N . PHE A 1 107 ? 11.241 4.339 -9.610 1.00 89.00 107 PHE A N 1
ATOM 804 C CA . PHE A 1 107 ? 12.260 4.103 -10.620 1.00 89.00 107 PHE A CA 1
ATOM 805 C C . PHE A 1 107 ? 11.847 4.802 -11.907 1.00 89.00 107 PHE A C 1
ATOM 807 O O . PHE A 1 107 ? 10.764 4.536 -12.428 1.00 89.00 107 PHE A O 1
ATOM 814 N N . ILE A 1 108 ? 12.727 5.650 -12.431 1.00 87.88 108 ILE A N 1
ATOM 815 C CA . ILE A 1 108 ? 12.556 6.285 -13.737 1.00 87.88 108 ILE A CA 1
ATOM 816 C C . ILE A 1 108 ? 13.563 5.655 -14.693 1.00 87.88 108 ILE A C 1
ATOM 818 O O . ILE A 1 108 ? 14.780 5.714 -14.473 1.00 87.88 108 ILE A O 1
ATOM 822 N N . THR A 1 109 ? 13.064 5.027 -15.749 1.00 84.19 109 THR A N 1
ATOM 823 C CA . THR A 1 109 ? 13.884 4.360 -16.762 1.00 84.19 109 THR A CA 1
ATOM 824 C C . THR A 1 109 ? 14.330 5.344 -17.847 1.00 84.19 109 THR A C 1
ATOM 826 O O . THR A 1 109 ? 13.796 6.444 -17.987 1.00 84.19 109 THR A O 1
ATOM 829 N N . ARG A 1 110 ? 15.353 4.978 -18.632 1.00 80.88 110 ARG A N 1
ATOM 830 C CA . ARG A 1 110 ? 15.871 5.836 -19.719 1.00 80.88 110 ARG A CA 1
ATOM 831 C C . ARG A 1 110 ? 14.856 6.134 -20.824 1.00 80.88 110 ARG A C 1
ATOM 833 O O . ARG A 1 110 ? 14.958 7.185 -21.441 1.00 80.88 110 ARG A O 1
ATOM 840 N N . ASP A 1 111 ? 13.905 5.237 -21.062 1.00 83.56 111 ASP A N 1
ATOM 841 C CA . ASP A 1 111 ? 12.792 5.419 -22.003 1.00 83.56 111 ASP A CA 1
ATOM 842 C C . ASP A 1 111 ? 11.610 6.200 -21.394 1.00 83.56 111 ASP A C 1
ATOM 844 O O . ASP A 1 111 ? 10.573 6.340 -22.033 1.00 83.56 111 ASP A O 1
ATOM 848 N N . GLY A 1 112 ? 11.763 6.725 -20.173 1.00 84.75 112 GLY A N 1
ATOM 849 C CA . GLY A 1 112 ? 10.775 7.581 -19.517 1.00 84.75 112 GLY A CA 1
ATOM 850 C C . GLY A 1 112 ? 9.645 6.835 -18.806 1.00 84.75 112 GLY A C 1
ATOM 851 O O . GLY A 1 112 ? 8.728 7.487 -18.314 1.00 84.75 112 GLY A O 1
ATOM 852 N N . GLN A 1 113 ? 9.691 5.501 -18.720 1.00 86.44 113 GLN A N 1
ATOM 853 C CA . GLN A 1 113 ? 8.724 4.750 -17.919 1.00 86.44 113 GLN A CA 1
ATOM 854 C C . GLN A 1 113 ? 8.983 4.933 -16.425 1.00 86.44 113 GLN A C 1
ATOM 856 O O . GLN A 1 113 ? 10.110 5.151 -15.969 1.00 86.44 113 GLN A O 1
ATOM 861 N N . GLU A 1 114 ? 7.911 4.781 -15.659 1.00 88.94 114 GLU A N 1
ATOM 862 C CA . GLU A 1 114 ? 7.928 4.934 -14.218 1.00 88.94 114 GLU A CA 1
ATOM 863 C C . GLU A 1 114 ? 7.406 3.676 -13.530 1.00 88.94 114 GLU A C 1
ATOM 865 O O . GLU A 1 114 ? 6.337 3.161 -13.858 1.00 88.94 114 GLU A O 1
ATOM 870 N N . TRP A 1 115 ? 8.149 3.214 -12.529 1.00 87.38 115 TRP A N 1
ATOM 871 C CA . TRP A 1 115 ? 7.765 2.085 -11.692 1.00 87.38 115 TRP A CA 1
ATOM 872 C C . TRP A 1 115 ? 7.770 2.509 -10.235 1.00 87.38 115 TRP A C 1
ATOM 874 O O . TRP A 1 115 ? 8.717 3.142 -9.775 1.00 87.38 115 TRP A O 1
ATOM 884 N N . ARG A 1 116 ? 6.727 2.139 -9.491 1.00 91.06 116 ARG A N 1
ATOM 885 C CA . ARG A 1 116 ? 6.609 2.442 -8.063 1.00 91.06 116 ARG A CA 1
ATOM 886 C C . ARG A 1 116 ? 6.495 1.162 -7.258 1.00 91.06 116 ARG A C 1
ATOM 888 O O . ARG A 1 116 ? 5.802 0.232 -7.655 1.00 91.06 116 ARG A O 1
ATOM 895 N N . THR A 1 117 ? 7.136 1.142 -6.101 1.00 90.38 117 THR A N 1
ATOM 896 C CA . THR A 1 117 ? 6.933 0.117 -5.074 1.00 90.38 117 THR A CA 1
ATOM 897 C C . THR A 1 117 ? 6.803 0.779 -3.711 1.00 90.38 117 THR A C 1
ATOM 899 O O . THR A 1 117 ? 7.396 1.829 -3.464 1.00 90.38 117 THR A O 1
ATOM 902 N N . GLY A 1 118 ? 6.009 0.172 -2.835 1.00 90.44 118 GLY A N 1
ATOM 903 C CA . GLY A 1 118 ? 5.903 0.511 -1.423 1.00 90.44 118 GLY A CA 1
ATOM 904 C C . GLY A 1 118 ? 6.102 -0.757 -0.605 1.00 90.44 118 GLY A C 1
ATOM 905 O O . GLY A 1 118 ? 5.501 -1.784 -0.906 1.00 90.44 118 GLY A O 1
ATOM 906 N N . MET A 1 119 ? 6.959 -0.694 0.406 1.00 91.44 119 MET A N 1
ATOM 907 C CA . MET A 1 119 ? 7.308 -1.830 1.253 1.00 91.44 119 MET A CA 1
ATOM 908 C C . MET A 1 119 ? 7.478 -1.405 2.708 1.00 91.44 119 MET A C 1
ATOM 910 O O . MET A 1 119 ? 7.757 -0.242 3.004 1.00 91.44 119 MET A O 1
ATOM 914 N N . ASN A 1 120 ? 7.346 -2.371 3.611 1.00 90.19 120 ASN A N 1
ATOM 915 C CA . ASN A 1 120 ? 7.671 -2.221 5.023 1.00 90.19 120 ASN A CA 1
ATOM 916 C C . ASN A 1 120 ? 8.982 -2.951 5.327 1.00 90.19 120 ASN A C 1
ATOM 918 O O . ASN A 1 120 ? 9.368 -3.871 4.613 1.00 90.19 120 ASN A O 1
ATOM 922 N N . ALA A 1 121 ? 9.651 -2.557 6.408 1.00 89.56 121 ALA A N 1
ATOM 923 C CA . ALA A 1 121 ? 10.816 -3.267 6.930 1.00 89.56 121 ALA A CA 1
ATOM 924 C C . ALA A 1 121 ? 10.452 -4.668 7.455 1.00 89.56 121 ALA A C 1
ATOM 926 O O . ALA A 1 121 ? 11.311 -5.541 7.528 1.00 89.56 121 ALA A O 1
ATOM 927 N N . LEU A 1 122 ? 9.178 -4.887 7.803 1.00 88.69 122 LEU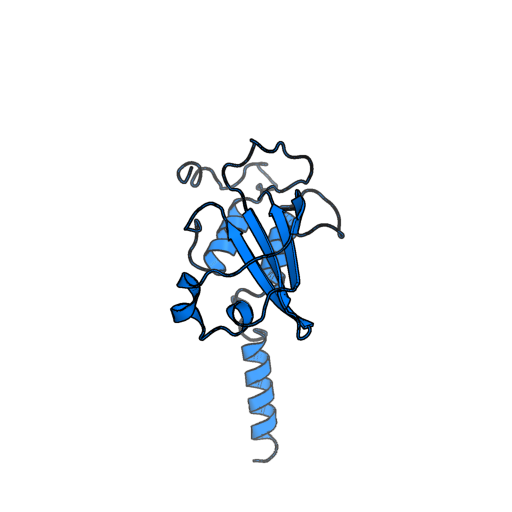 A N 1
ATOM 928 C CA . LEU A 1 122 ? 8.656 -6.210 8.123 1.00 88.69 122 LEU A CA 1
ATOM 929 C C . LEU A 1 122 ? 8.320 -6.973 6.832 1.00 88.69 122 LEU A C 1
ATOM 931 O O . LEU A 1 122 ? 7.658 -6.408 5.958 1.00 88.69 122 LEU A O 1
ATOM 935 N N . PRO A 1 123 ? 8.682 -8.265 6.728 1.00 89.12 123 PRO A N 1
ATOM 936 C CA . PRO A 1 123 ? 8.380 -9.090 5.558 1.00 89.12 123 PRO A CA 1
ATOM 937 C C . PRO A 1 123 ? 6.926 -9.597 5.535 1.00 89.12 123 PRO A C 1
ATOM 939 O O . PRO A 1 123 ? 6.586 -10.465 4.736 1.00 89.12 123 PRO A O 1
ATOM 942 N N . PHE A 1 124 ? 6.065 -9.087 6.418 1.00 88.25 124 PHE A N 1
ATOM 943 C CA . PHE A 1 124 ? 4.655 -9.443 6.521 1.00 88.25 124 PHE A CA 1
ATOM 944 C C . PHE A 1 124 ? 3.813 -8.218 6.893 1.00 88.25 124 PHE A C 1
ATOM 946 O O . PHE A 1 124 ? 4.326 -7.168 7.287 1.00 88.25 124 PHE A O 1
ATOM 953 N N . PHE A 1 125 ? 2.497 -8.371 6.779 1.00 87.94 125 PHE A N 1
ATOM 954 C CA . PHE A 1 125 ? 1.514 -7.394 7.228 1.00 87.94 125 PHE A CA 1
ATOM 955 C C . PHE A 1 125 ? 0.577 -8.060 8.238 1.00 87.94 125 PHE A C 1
ATOM 957 O O . PHE A 1 125 ? 0.322 -9.257 8.135 1.00 87.94 125 PHE A O 1
ATOM 964 N N . SER A 1 126 ? 0.066 -7.310 9.217 1.00 85.81 126 SER A N 1
ATOM 965 C CA . SER A 1 126 ? -0.758 -7.878 10.300 1.00 85.81 126 SER A CA 1
ATOM 966 C C . SER A 1 126 ? -2.088 -8.468 9.816 1.00 85.81 126 SER A C 1
ATOM 968 O O . SER A 1 126 ? -2.729 -9.220 10.540 1.00 85.81 126 SER A O 1
ATOM 970 N N . VAL A 1 127 ? -2.515 -8.118 8.602 1.00 91.56 127 VAL A N 1
ATOM 971 C CA . VAL A 1 127 ? -3.749 -8.588 7.968 1.00 91.56 127 VAL A CA 1
ATOM 972 C C . VAL A 1 127 ? -3.475 -8.954 6.511 1.00 91.56 127 VAL A C 1
ATOM 974 O O . VAL A 1 127 ? -2.676 -8.309 5.839 1.00 91.56 127 VAL A O 1
ATOM 977 N N . ALA A 1 128 ? -4.148 -9.984 6.005 1.00 92.88 128 ALA A N 1
ATOM 978 C CA . ALA A 1 128 ? -3.912 -10.492 4.650 1.00 92.88 128 ALA A CA 1
ATOM 979 C C . ALA A 1 128 ? -4.884 -9.932 3.595 1.00 92.88 128 ALA A C 1
ATOM 981 O O . ALA A 1 128 ? -4.713 -10.194 2.406 1.00 92.88 128 ALA A O 1
ATOM 982 N N . THR A 1 129 ? -5.926 -9.196 4.005 1.00 93.38 129 THR A N 1
ATOM 983 C CA . THR A 1 129 ? -7.008 -8.758 3.109 1.00 93.38 129 THR A CA 1
ATOM 984 C C . THR A 1 129 ? -7.313 -7.264 3.250 1.00 93.38 129 THR A C 1
ATOM 986 O O . THR A 1 129 ? -7.167 -6.709 4.343 1.00 93.38 129 THR A O 1
ATOM 989 N N . PRO A 1 130 ? -7.810 -6.601 2.183 1.00 90.94 130 PRO A N 1
ATOM 990 C CA . PRO A 1 130 ? -8.287 -5.220 2.272 1.00 90.94 130 PRO A CA 1
ATOM 991 C C . PRO A 1 130 ? -9.390 -5.030 3.321 1.00 90.94 130 PRO A C 1
ATOM 993 O O . PRO A 1 130 ? -9.407 -4.014 4.010 1.00 90.94 130 PRO A O 1
ATOM 996 N N . GLN A 1 131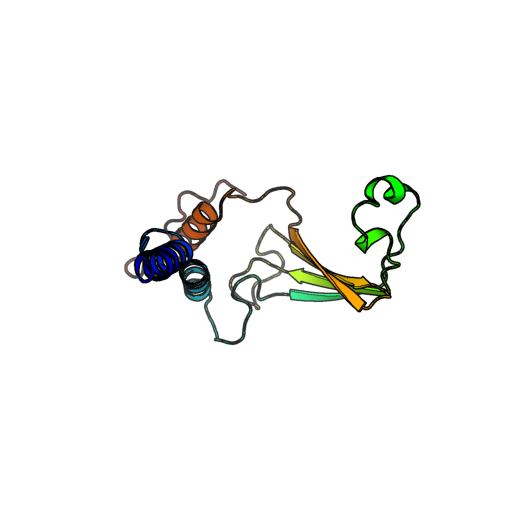 ? -10.277 -6.021 3.477 1.00 91.56 131 GLN A N 1
ATOM 997 C CA . GLN A 1 131 ? -11.318 -6.001 4.506 1.00 91.56 131 GLN A CA 1
ATOM 998 C C . GLN A 1 131 ? -10.717 -6.032 5.914 1.00 91.56 131 GLN A C 1
ATOM 1000 O O . GLN A 1 131 ? -11.058 -5.186 6.729 1.00 91.56 131 GLN A O 1
ATOM 1005 N N . GLY A 1 132 ? -9.758 -6.927 6.176 1.00 92.19 132 GLY A N 1
ATOM 1006 C CA . GLY A 1 132 ? -9.077 -6.978 7.471 1.00 92.19 132 GLY A CA 1
ATOM 1007 C C . GLY A 1 132 ? -8.325 -5.685 7.786 1.00 92.19 132 GLY A C 1
ATOM 1008 O O . GLY A 1 132 ? -8.317 -5.241 8.931 1.00 92.19 132 GLY A O 1
ATOM 1009 N N . PHE A 1 133 ? -7.748 -5.031 6.772 1.00 89.69 133 PHE A N 1
ATOM 1010 C CA . PHE A 1 133 ? -7.137 -3.714 6.948 1.00 89.69 133 PHE A CA 1
ATOM 1011 C C . PHE A 1 133 ? -8.169 -2.644 7.304 1.00 89.69 133 PHE A C 1
ATOM 1013 O O . PHE A 1 133 ? -7.950 -1.902 8.256 1.00 89.69 133 PHE A O 1
ATOM 1020 N N . TYR A 1 134 ? -9.307 -2.594 6.607 1.00 90.50 134 TYR A N 1
ATOM 1021 C CA . TYR A 1 134 ? -10.412 -1.699 6.957 1.00 90.50 134 TYR A CA 1
ATOM 1022 C C . TYR A 1 134 ? -10.883 -1.911 8.405 1.00 90.50 134 TYR A C 1
ATOM 1024 O O . TYR A 1 134 ? -10.983 -0.949 9.167 1.00 90.50 134 TYR A O 1
ATOM 1032 N N . ASP A 1 135 ? -11.091 -3.164 8.811 1.00 90.19 135 ASP A N 1
ATOM 1033 C CA . ASP A 1 135 ? -11.533 -3.509 10.164 1.00 90.19 135 ASP A CA 1
ATOM 1034 C C . ASP A 1 135 ? -10.483 -3.106 11.218 1.00 90.19 135 ASP A C 1
ATOM 1036 O O . ASP A 1 135 ? -10.830 -2.561 12.270 1.00 90.19 135 ASP A O 1
ATOM 1040 N N . GLN A 1 136 ? -9.190 -3.283 10.913 1.00 88.00 136 GLN A N 1
ATOM 1041 C CA . GLN A 1 136 ? -8.081 -2.827 11.756 1.00 88.00 136 GLN A CA 1
ATOM 1042 C C . GLN A 1 136 ? -8.083 -1.301 11.936 1.00 88.00 136 GLN A C 1
ATOM 1044 O O . GLN A 1 136 ? -7.854 -0.820 13.049 1.00 88.00 136 GLN A O 1
ATOM 1049 N N . GLN A 1 137 ? -8.362 -0.533 10.876 1.00 86.00 137 GLN A N 1
ATOM 1050 C CA . GLN A 1 137 ? -8.471 0.927 10.977 1.00 86.00 137 GLN A CA 1
ATOM 1051 C C . GLN A 1 137 ? -9.658 1.337 11.845 1.00 86.00 137 GLN A C 1
ATOM 1053 O O . GLN A 1 137 ? -9.491 2.125 12.776 1.00 86.00 137 GLN A O 1
ATOM 1058 N N . MET A 1 138 ? -10.828 0.741 11.607 1.00 86.75 138 MET A N 1
ATOM 1059 C CA . MET A 1 138 ? -12.046 1.020 12.371 1.00 86.75 138 MET A CA 1
ATOM 1060 C C . MET A 1 138 ? -11.895 0.694 13.862 1.00 86.75 138 MET A C 1
ATOM 1062 O O . MET A 1 138 ? -12.395 1.437 14.704 1.00 86.75 138 MET A O 1
ATOM 1066 N N . ALA A 1 139 ? -11.176 -0.377 14.214 1.00 84.88 139 ALA A N 1
ATOM 1067 C CA . ALA A 1 139 ? -10.893 -0.733 15.608 1.00 84.88 139 ALA A CA 1
ATOM 1068 C C . ALA A 1 139 ? -9.987 0.287 16.327 1.00 84.88 139 ALA A C 1
ATOM 1070 O O . ALA A 1 139 ? -10.025 0.401 17.556 1.00 84.88 139 ALA A O 1
ATOM 1071 N N . GLY A 1 140 ? -9.170 1.017 15.563 1.00 78.56 140 GLY A N 1
ATOM 1072 C CA . GLY A 1 140 ? -8.276 2.058 16.059 1.00 78.56 140 GLY A CA 1
ATOM 1073 C C . GLY A 1 140 ? -8.934 3.422 16.273 1.00 78.56 140 GLY A C 1
ATOM 1074 O O . GLY A 1 140 ? -8.272 4.303 16.816 1.00 78.56 140 GLY A O 1
ATOM 1075 N N . ILE A 1 141 ? -10.192 3.604 15.862 1.00 79.38 141 ILE A N 1
ATOM 1076 C CA . ILE A 1 141 ? -10.958 4.832 16.099 1.00 79.38 141 ILE A CA 1
ATOM 1077 C C . ILE A 1 141 ? -11.485 4.803 17.547 1.00 79.38 141 ILE A C 1
ATOM 1079 O O . ILE A 1 141 ? -12.152 3.833 17.925 1.00 79.38 141 ILE A O 1
ATOM 1083 N N . PRO A 1 142 ? -11.194 5.821 18.380 1.00 77.25 142 PRO A N 1
ATOM 1084 C CA . PRO A 1 142 ? -11.734 5.909 19.735 1.00 77.25 142 PRO A CA 1
ATOM 1085 C C . PRO A 1 142 ? -13.267 5.979 19.749 1.00 77.25 142 PRO A C 1
ATOM 1087 O O . PRO A 1 142 ? -13.876 6.666 18.930 1.00 77.25 142 PRO A O 1
ATOM 1090 N N . ASP A 1 143 ? -13.903 5.291 20.698 1.00 75.88 143 ASP A N 1
ATOM 1091 C CA . ASP A 1 143 ? -15.347 5.390 20.912 1.00 75.88 143 ASP A CA 1
ATOM 1092 C C . ASP A 1 143 ? -15.705 6.810 21.402 1.00 75.88 143 ASP A C 1
ATOM 1094 O O . ASP A 1 143 ? -15.163 7.243 22.421 1.00 75.88 143 ASP A O 1
ATOM 1098 N N . PRO A 1 144 ? -16.636 7.532 20.750 1.00 73.06 144 PRO A N 1
ATOM 1099 C CA . PRO A 1 144 ? -16.982 8.904 21.126 1.00 73.06 144 PRO A CA 1
ATOM 1100 C C . PRO A 1 144 ? -17.511 9.068 22.557 1.00 73.06 144 PRO A C 1
ATOM 1102 O O . PRO A 1 144 ? -17.388 10.142 23.137 1.00 73.06 144 PRO A O 1
ATOM 1105 N N . LYS A 1 145 ? -18.128 8.027 23.130 1.00 76.06 145 LYS A N 1
ATOM 1106 C CA . LYS A 1 145 ? -18.695 8.053 24.484 1.00 76.06 145 LYS A CA 1
ATOM 1107 C C . LYS A 1 145 ? -17.659 7.741 25.554 1.00 76.06 145 LYS A C 1
ATOM 1109 O O . LYS A 1 145 ? -17.798 8.212 26.677 1.00 76.06 145 LYS A O 1
ATOM 1114 N N . THR A 1 146 ? -16.665 6.910 25.240 1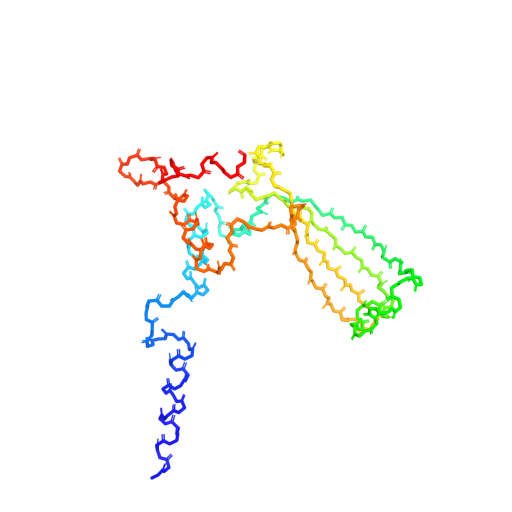.00 75.25 146 THR A N 1
ATOM 1115 C CA . THR A 1 146 ? -15.701 6.422 26.244 1.00 75.25 146 THR A CA 1
ATOM 1116 C C . THR A 1 146 ? -14.281 6.939 26.039 1.00 75.25 146 THR A C 1
ATOM 1118 O O . THR A 1 146 ? -13.454 6.794 26.935 1.00 75.25 146 THR A O 1
ATOM 1121 N N . GLY A 1 147 ? -13.973 7.507 24.871 1.00 67.19 147 GLY A N 1
ATOM 1122 C CA . GLY A 1 147 ? -12.629 7.916 24.462 1.00 67.19 147 GLY A CA 1
ATOM 1123 C C . GLY A 1 147 ? -11.648 6.753 24.284 1.00 67.19 147 GLY A C 1
ATOM 1124 O O . GLY A 1 147 ? -10.484 6.980 23.965 1.00 67.19 147 GLY A O 1
ATOM 1125 N N . LYS A 1 148 ? -12.086 5.503 24.489 1.00 68.44 148 LYS A N 1
ATOM 1126 C CA . LYS A 1 148 ? -11.239 4.311 24.398 1.00 68.44 148 LYS A CA 1
ATOM 1127 C C . LYS A 1 148 ? -11.327 3.715 23.003 1.00 68.44 148 LYS A C 1
ATOM 1129 O O . LYS A 1 148 ? -12.410 3.588 22.435 1.00 68.44 148 LYS A O 1
ATOM 1134 N N . THR A 1 149 ? -10.193 3.306 22.456 1.00 67.31 149 THR A N 1
ATOM 1135 C CA . THR A 1 149 ? -10.161 2.453 21.267 1.00 67.31 149 THR A CA 1
ATOM 1136 C C . THR A 1 149 ? -10.682 1.060 21.625 1.00 67.31 149 THR A C 1
ATOM 1138 O O . THR A 1 149 ? -10.536 0.595 22.756 1.00 67.31 149 THR A O 1
ATOM 1141 N N . ARG A 1 150 ? -11.234 0.328 20.650 1.00 60.59 150 ARG A N 1
ATOM 1142 C CA . ARG A 1 150 ? -11.581 -1.098 20.837 1.00 60.59 150 ARG A CA 1
ATOM 1143 C C . ARG A 1 150 ? -10.341 -2.002 20.956 1.00 60.59 150 ARG A C 1
ATOM 1145 O O . ARG A 1 150 ? -10.471 -3.213 21.081 1.00 60.59 150 ARG A O 1
ATOM 1152 N N . SER A 1 151 ? -9.138 -1.424 20.922 1.00 50.31 151 SER A N 1
ATOM 1153 C CA . SER A 1 151 ? -7.857 -2.107 20.739 1.00 50.31 151 SER A CA 1
ATOM 1154 C C . SER A 1 151 ? -7.301 -2.839 21.962 1.00 50.31 15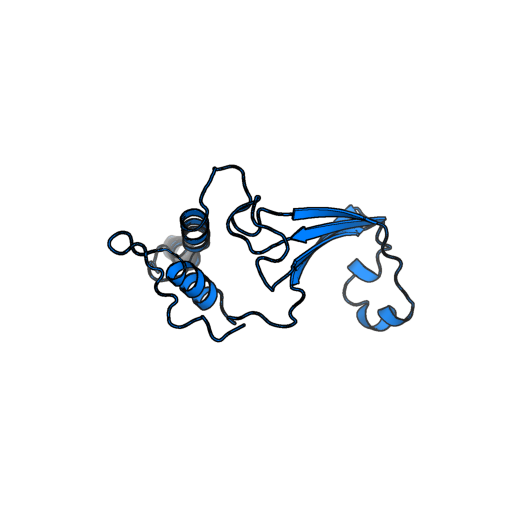1 SER A C 1
ATOM 1156 O O . SER A 1 151 ? -6.165 -3.295 21.883 1.00 50.31 151 SER A O 1
ATOM 1158 N N . GLY A 1 152 ? -8.074 -3.054 23.032 1.00 45.12 152 GLY A N 1
ATOM 1159 C CA . GLY A 1 152 ? -7.680 -3.949 24.135 1.00 45.12 152 GLY A CA 1
ATOM 1160 C C . GLY A 1 152 ? -7.453 -5.420 23.725 1.00 45.12 152 GLY A C 1
ATOM 1161 O O . GLY A 1 152 ? -7.267 -6.270 24.584 1.00 45.12 152 GLY A O 1
ATOM 1162 N N . GLN A 1 153 ? -7.499 -5.736 22.425 1.00 38.62 153 GLN A N 1
ATOM 1163 C CA . GLN A 1 153 ? -7.254 -7.057 21.838 1.00 38.62 153 GLN A CA 1
ATOM 1164 C C . GLN A 1 153 ? -6.048 -7.111 20.876 1.00 38.62 153 GLN A C 1
ATOM 1166 O O . GLN A 1 153 ? -5.694 -8.201 20.446 1.00 38.62 153 GLN A O 1
ATOM 1171 N N . ASN A 1 154 ? -5.398 -5.982 20.548 1.00 39.50 154 ASN A N 1
ATOM 1172 C CA . ASN A 1 154 ? -4.301 -5.925 19.559 1.00 39.50 154 ASN A CA 1
ATOM 1173 C C . ASN A 1 154 ? -2.952 -5.470 20.148 1.00 39.50 154 ASN A C 1
ATOM 1175 O O . ASN A 1 154 ? -2.041 -5.120 19.399 1.00 39.50 154 ASN A O 1
ATOM 1179 N N . GLU A 1 155 ? -2.804 -5.484 21.473 1.00 34.59 155 GLU A N 1
ATOM 1180 C CA . GLU A 1 155 ? -1.511 -5.248 22.136 1.00 34.59 155 GLU A CA 1
ATOM 1181 C C . GLU A 1 155 ? -0.531 -6.425 21.975 1.00 34.59 155 GLU A C 1
ATOM 1183 O O . GLU A 1 155 ? 0.624 -6.303 22.351 1.00 34.59 155 GLU A O 1
ATOM 1188 N N . SER A 1 156 ? -0.950 -7.546 21.377 1.00 31.78 156 SER A N 1
ATOM 1189 C CA . SER A 1 156 ? -0.153 -8.778 21.268 1.00 31.78 156 SER A CA 1
ATOM 1190 C C . SER A 1 156 ? 0.452 -9.060 19.884 1.00 31.78 156 SER A C 1
ATOM 1192 O O . SER A 1 156 ? 0.890 -10.181 19.634 1.00 31.78 156 SER A O 1
ATOM 1194 N N . VAL A 1 157 ? 0.500 -8.078 18.972 1.00 38.59 157 VAL A N 1
ATOM 1195 C CA . VAL A 1 157 ? 1.207 -8.229 17.673 1.00 38.59 157 VAL A CA 1
ATOM 1196 C C . VAL A 1 157 ? 2.495 -7.393 17.602 1.00 38.59 157 VAL A C 1
ATOM 1198 O O . VAL A 1 157 ? 3.092 -7.262 16.535 1.00 38.59 157 VAL A O 1
ATOM 1201 N N . TYR A 1 158 ? 2.968 -6.875 18.737 1.00 36.94 158 TYR A N 1
ATOM 1202 C CA . TYR A 1 158 ? 4.315 -6.318 18.872 1.00 36.94 158 TYR A CA 1
ATOM 1203 C C . TYR A 1 158 ? 4.970 -6.792 20.161 1.00 36.94 158 TYR A C 1
ATOM 1205 O O . TYR A 1 158 ? 4.289 -6.740 21.206 1.00 36.94 158 TYR A O 1
#

pLDDT: mean 78.76, std 14.7, range [31.78, 96.12]

InterPro domains:
  IPR020835 Catalase superfamily [SSF56634] (13-150)